Protein AF-A0A3N4N0J2-F1 (afdb_monomer)

Radius of gyration: 19.42 Å; Cα contacts (8 Å, |Δi|>4): 153; chains: 1; bounding box: 47×35×54 Å

Sequence (174 aa):
MTKKQVGTVFFYILIGFPILVFILMPTHAIDPWAVSFEHFLDKYLFGNGYFKPDRYPFAAKVTNSLTVLLAVVLGILYATVFRNEPYHIPKKDRKKVLMGLFVLFLFCLWLSIFPQEFSTTTGRGFGIKRSFHNNTVFFLFMIICIKFAIYTGVVFLGQFFFQGIRWLKLKKFK

Organism: NCBI:txid1853276

Solvent-accessible surface area (backbone atoms only — not comparable to full-atom values): 9744 Å² total; per-residue (Å²): 134,53,72,69,56,53,54,52,51,54,52,49,47,60,55,48,48,45,54,52,43,39,70,72,37,54,63,54,66,82,48,76,68,45,46,53,46,49,51,45,44,48,52,72,77,56,45,79,71,81,63,66,66,94,61,43,51,45,16,56,55,54,24,51,55,53,39,50,52,48,23,50,52,53,10,50,53,49,16,63,78,53,36,84,66,79,75,94,60,58,79,90,49,41,66,60,52,50,52,51,41,48,52,51,25,53,51,36,54,52,55,68,68,51,82,79,39,52,53,64,36,95,59,104,54,94,81,56,85,55,96,50,94,34,55,72,69,58,49,55,51,51,50,40,55,40,32,52,46,37,18,51,31,38,26,55,52,44,33,48,52,47,44,51,54,52,52,55,54,59,60,76,77,109

pLDDT: mean 73.65, std 14.22, range [38.12, 90.94]

Nearest PDB structures (foldseek):
  6dv1-assembly1_A-2  TM=3.034E-01  e=1.318E+00  Mus musculus
  6dv1-assembly1_B  TM=3.096E-01  e=1.318E+00  Mus musculus

Mean predicted aligned error: 10.04 Å

Structure (mmCIF, N/CA/C/O backbone):
data_AF-A0A3N4N0J2-F1
#
_entry.id   AF-A0A3N4N0J2-F1
#
loop_
_atom_site.group_PDB
_atom_site.id
_atom_site.type_symbol
_atom_site.label_atom_id
_atom_site.label_alt_id
_atom_site.label_comp_id
_atom_site.label_asym_id
_atom_site.label_entity_id
_atom_site.label_seq_id
_atom_site.pdbx_PDB_ins_code
_atom_site.Cartn_x
_atom_site.Cartn_y
_atom_site.Cartn_z
_atom_site.occupancy
_atom_site.B_iso_or_equiv
_atom_site.auth_seq_id
_atom_site.auth_comp_id
_atom_site.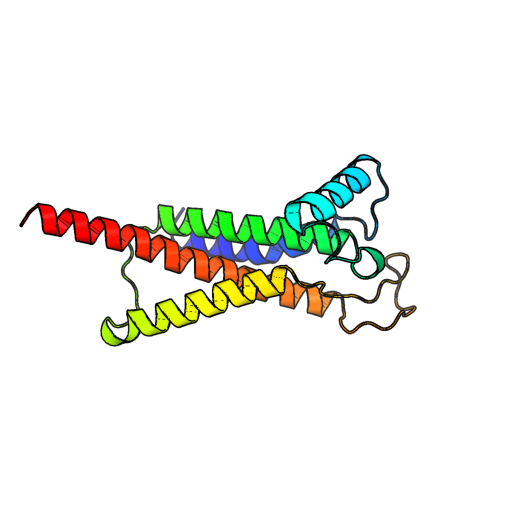auth_asym_id
_atom_site.auth_atom_id
_atom_site.pdbx_PDB_model_num
ATOM 1 N N . MET A 1 1 ? -24.807 -3.636 -2.460 1.00 64.31 1 MET A N 1
ATOM 2 C CA . MET A 1 1 ? -23.568 -4.393 -2.181 1.00 64.31 1 MET A CA 1
ATOM 3 C C . MET A 1 1 ? -23.424 -4.544 -0.674 1.00 64.31 1 MET A C 1
ATOM 5 O O . MET A 1 1 ? -23.535 -3.553 0.037 1.00 64.31 1 MET A O 1
ATOM 9 N N . THR A 1 2 ? -23.276 -5.765 -0.167 1.00 79.56 2 THR A N 1
ATOM 10 C CA . THR A 1 2 ? -23.131 -6.023 1.272 1.00 79.56 2 THR A CA 1
ATOM 11 C C . THR A 1 2 ? -21.715 -5.690 1.742 1.00 79.56 2 THR A C 1
ATOM 13 O O . THR A 1 2 ? -20.760 -5.709 0.969 1.00 79.56 2 THR A O 1
ATOM 16 N N . LYS A 1 3 ? -21.548 -5.411 3.036 1.00 74.88 3 LYS A N 1
ATOM 17 C CA . LYS A 1 3 ? -20.243 -5.112 3.652 1.00 74.88 3 LYS A CA 1
ATOM 18 C C . LYS A 1 3 ? -19.182 -6.181 3.373 1.00 74.88 3 LYS A C 1
ATOM 20 O O . LYS A 1 3 ? -18.048 -5.859 3.034 1.00 74.88 3 LYS A O 1
ATOM 25 N N . LYS A 1 4 ? -19.591 -7.451 3.448 1.00 77.81 4 LYS A N 1
ATOM 26 C CA . LYS A 1 4 ? -18.753 -8.605 3.109 1.00 77.81 4 LYS A CA 1
ATOM 27 C C . LYS A 1 4 ? -18.296 -8.546 1.649 1.00 77.81 4 LYS A C 1
ATOM 29 O O . LYS A 1 4 ? -17.116 -8.727 1.389 1.00 77.81 4 LYS A O 1
ATOM 34 N N . GLN A 1 5 ? -19.194 -8.201 0.722 1.00 83.00 5 GLN A N 1
ATOM 35 C CA . GLN A 1 5 ? -18.849 -8.022 -0.693 1.00 83.00 5 GLN A CA 1
ATOM 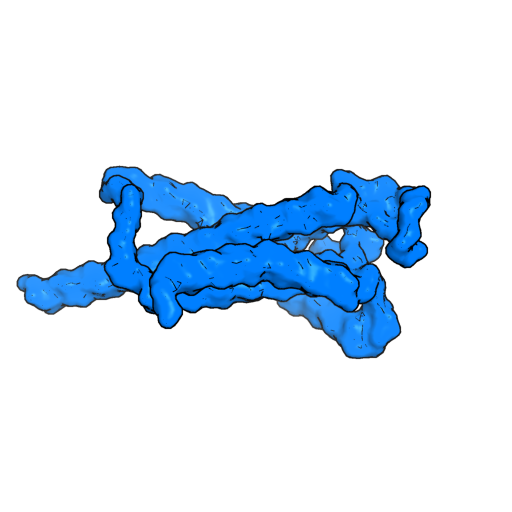36 C C . GLN A 1 5 ? -17.841 -6.880 -0.902 1.00 83.00 5 GLN A C 1
ATOM 38 O O . GLN A 1 5 ? -16.912 -7.047 -1.683 1.00 83.00 5 GLN A O 1
ATOM 43 N N . VAL A 1 6 ? -17.974 -5.750 -0.194 1.00 82.00 6 VAL A N 1
ATOM 44 C CA . VAL A 1 6 ? -17.018 -4.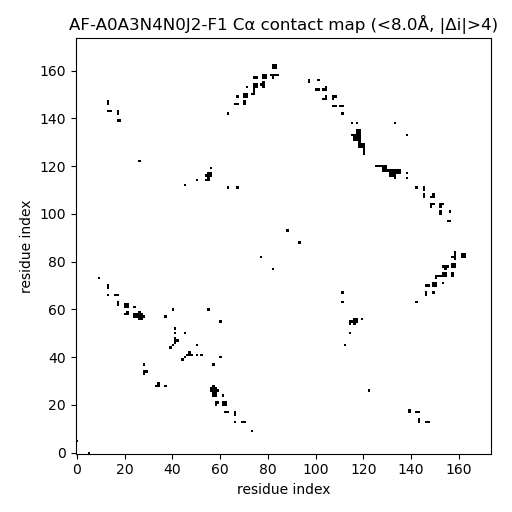624 -0.294 1.00 82.00 6 VAL A CA 1
ATOM 45 C C . VAL A 1 6 ? -15.625 -5.037 0.185 1.00 82.00 6 VAL A C 1
ATOM 47 O O . VAL A 1 6 ? -14.645 -4.797 -0.516 1.00 82.00 6 VAL A O 1
ATOM 50 N N . GLY A 1 7 ? -15.536 -5.719 1.332 1.00 80.25 7 GLY A N 1
ATOM 51 C CA . GLY A 1 7 ? -14.264 -6.236 1.847 1.00 80.25 7 GLY A CA 1
ATOM 52 C C . GLY A 1 7 ? -13.607 -7.241 0.897 1.00 80.25 7 GLY A C 1
ATOM 53 O O . GLY A 1 7 ? -12.410 -7.154 0.638 1.00 80.25 7 GLY A O 1
ATOM 54 N N . THR A 1 8 ? -14.396 -8.147 0.313 1.00 85.56 8 THR A N 1
ATOM 55 C CA . THR A 1 8 ? -13.917 -9.108 -0.690 1.00 85.56 8 THR A CA 1
ATOM 56 C C . THR A 1 8 ? -13.399 -8.414 -1.952 1.00 85.56 8 THR A C 1
ATOM 58 O O . THR A 1 8 ? -12.340 -8.777 -2.455 1.00 85.56 8 THR A O 1
ATOM 61 N N . VAL A 1 9 ? -14.089 -7.383 -2.447 1.00 88.31 9 VAL A N 1
ATOM 62 C CA . VAL A 1 9 ? -13.625 -6.620 -3.615 1.00 88.31 9 VAL A CA 1
ATOM 63 C C . VAL A 1 9 ? -12.324 -5.879 -3.316 1.00 88.31 9 VAL A C 1
ATOM 65 O O . VAL A 1 9 ? -11.396 -5.950 -4.115 1.00 88.31 9 VAL A O 1
ATOM 68 N N . PHE A 1 10 ? -12.203 -5.230 -2.155 1.00 87.31 10 PHE A N 1
ATOM 69 C CA . PHE A 1 10 ? -10.963 -4.541 -1.777 1.00 87.31 10 PHE A CA 1
ATOM 70 C C . PHE A 1 10 ? -9.793 -5.518 -1.644 1.00 87.31 10 PHE A C 1
ATOM 72 O O . PHE A 1 10 ? -8.694 -5.217 -2.103 1.00 87.31 10 PHE A O 1
ATOM 79 N N . PHE A 1 11 ? -10.039 -6.712 -1.100 1.00 86.50 11 PHE A N 1
ATOM 80 C CA . PHE A 1 11 ? -9.047 -7.782 -1.032 1.00 86.50 11 PHE A CA 1
ATOM 81 C C . PHE A 1 11 ? -8.543 -8.191 -2.423 1.00 86.50 11 PHE A C 1
ATOM 83 O O . PHE A 1 11 ? -7.335 -8.216 -2.656 1.00 86.50 11 PHE A O 1
ATOM 90 N N . TYR A 1 12 ? -9.449 -8.451 -3.372 1.00 89.81 12 TYR A N 1
ATOM 91 C CA . TYR A 1 12 ? -9.055 -8.808 -4.736 1.00 89.81 12 TYR A CA 1
ATOM 92 C C . TYR A 1 12 ? -8.335 -7.672 -5.461 1.00 89.81 12 TYR A C 1
ATOM 94 O O . TYR A 1 12 ? -7.375 -7.934 -6.180 1.00 89.81 12 TYR A O 1
ATOM 102 N N . ILE A 1 13 ? -8.741 -6.418 -5.244 1.00 89.94 13 ILE A N 1
ATOM 103 C CA . ILE A 1 13 ? -8.056 -5.252 -5.814 1.00 89.94 13 ILE A CA 1
ATOM 104 C C . ILE A 1 13 ? -6.622 -5.149 -5.274 1.00 89.94 13 ILE A C 1
ATOM 106 O O . ILE A 1 13 ? -5.695 -4.958 -6.058 1.00 89.94 13 ILE A O 1
ATOM 110 N N . LEU A 1 14 ? -6.416 -5.329 -3.964 1.00 89.31 14 LEU A N 1
ATOM 111 C CA . LEU A 1 14 ? -5.088 -5.259 -3.337 1.00 89.31 14 LEU A CA 1
ATOM 112 C C . LEU A 1 14 ? -4.118 -6.338 -3.843 1.00 89.31 14 LEU A C 1
ATOM 114 O O . LEU A 1 14 ? -2.910 -6.116 -3.816 1.00 89.31 14 LEU A O 1
ATOM 118 N N . ILE A 1 15 ? -4.628 -7.478 -4.317 1.00 89.81 15 ILE A N 1
ATOM 119 C CA . ILE A 1 15 ? -3.820 -8.562 -4.899 1.00 89.81 15 ILE A CA 1
ATOM 120 C C . ILE A 1 15 ? -3.647 -8.381 -6.408 1.00 89.81 15 ILE A C 1
ATOM 122 O O . ILE A 1 15 ? -2.533 -8.448 -6.923 1.00 89.81 15 ILE A O 1
ATOM 126 N N . GLY A 1 16 ? -4.747 -8.162 -7.127 1.00 87.69 16 GLY A N 1
ATOM 127 C CA . GLY A 1 16 ? -4.766 -8.143 -8.587 1.00 87.69 16 GLY A CA 1
ATOM 128 C C . GLY A 1 16 ? -4.119 -6.897 -9.179 1.00 87.69 16 GLY A C 1
ATOM 129 O O . GLY A 1 16 ? -3.428 -6.993 -10.190 1.00 87.69 16 GLY A O 1
ATOM 130 N N . PHE A 1 17 ? -4.283 -5.732 -8.547 1.00 89.81 17 PHE A N 1
ATOM 131 C CA . PHE A 1 17 ? -3.752 -4.478 -9.080 1.00 89.81 17 PHE A CA 1
ATOM 132 C C . PHE A 1 17 ? -2.213 -4.453 -9.174 1.00 89.81 17 PHE A C 1
ATOM 134 O O . PHE A 1 17 ? -1.716 -4.127 -10.252 1.00 89.81 17 PHE A O 1
ATOM 141 N N . PRO A 1 18 ? -1.435 -4.851 -8.141 1.00 86.38 18 PRO A N 1
ATOM 142 C CA . PRO A 1 18 ? 0.018 -4.978 -8.272 1.00 86.38 18 PRO A CA 1
ATOM 143 C C . PRO A 1 18 ? 0.449 -5.884 -9.428 1.00 86.38 18 PRO A C 1
ATOM 145 O O . PRO A 1 18 ? 1.366 -5.540 -10.169 1.00 86.38 18 PRO A O 1
ATOM 148 N N . ILE A 1 19 ? -0.230 -7.021 -9.601 1.00 85.06 19 ILE A N 1
ATOM 149 C CA . ILE A 1 19 ? 0.078 -7.996 -10.653 1.00 85.06 19 ILE A CA 1
ATOM 150 C C . ILE A 1 19 ? -0.180 -7.383 -12.033 1.00 85.06 19 ILE A C 1
ATOM 152 O O . ILE A 1 19 ? 0.678 -7.458 -12.911 1.00 85.06 19 ILE A O 1
ATOM 156 N N . LEU A 1 20 ? -1.334 -6.735 -12.216 1.00 87.56 20 LEU A N 1
ATOM 157 C CA . LEU A 1 20 ? -1.704 -6.094 -13.478 1.00 87.56 20 LEU A CA 1
ATOM 158 C C . LEU A 1 20 ? -0.730 -4.977 -13.855 1.00 87.56 20 LEU A C 1
ATOM 160 O O . LEU A 1 20 ? -0.227 -4.969 -14.976 1.00 87.56 20 LEU A O 1
ATOM 164 N N . VAL A 1 21 ? -0.418 -4.067 -12.926 1.00 85.25 21 VAL A N 1
ATOM 165 C CA . VAL A 1 21 ? 0.532 -2.973 -13.188 1.00 85.25 21 VAL A CA 1
ATOM 166 C C . VAL A 1 21 ? 1.905 -3.533 -13.555 1.00 85.25 21 VAL A C 1
ATOM 168 O O . VAL A 1 21 ? 2.504 -3.086 -14.530 1.00 85.25 21 VAL A O 1
ATOM 171 N N . PHE A 1 22 ? 2.379 -4.553 -12.838 1.00 82.75 22 PHE A N 1
ATOM 172 C CA . PHE A 1 22 ? 3.689 -5.142 -13.096 1.00 82.75 22 PHE A CA 1
ATOM 173 C C . PHE A 1 22 ? 3.780 -5.839 -14.459 1.00 82.75 22 PHE A C 1
ATOM 175 O O . PHE A 1 22 ? 4.807 -5.752 -15.126 1.00 82.75 22 PHE A O 1
ATOM 182 N N . ILE A 1 23 ? 2.715 -6.523 -14.892 1.00 81.62 23 ILE A N 1
ATOM 183 C CA . ILE A 1 23 ? 2.676 -7.193 -16.200 1.00 81.62 23 ILE A CA 1
ATOM 184 C C . ILE A 1 23 ? 2.591 -6.173 -17.339 1.00 81.62 23 ILE A C 1
ATOM 186 O O . ILE A 1 23 ? 3.215 -6.378 -18.379 1.00 81.62 23 ILE A O 1
ATOM 190 N N . LEU A 1 24 ? 1.815 -5.102 -17.172 1.00 83.31 24 LEU A N 1
ATOM 191 C CA . LEU A 1 24 ? 1.574 -4.124 -18.234 1.00 83.31 24 LEU A CA 1
ATOM 192 C C . LEU A 1 24 ? 2.733 -3.140 -18.419 1.00 83.31 24 LEU A C 1
ATOM 194 O O . LEU A 1 24 ? 2.928 -2.642 -19.525 1.00 83.31 24 LEU A O 1
ATOM 198 N N . MET A 1 25 ? 3.504 -2.860 -17.366 1.00 79.69 25 MET A N 1
ATOM 199 C CA . MET A 1 25 ? 4.603 -1.900 -17.441 1.00 79.69 25 MET A CA 1
ATOM 200 C C . MET A 1 25 ? 5.866 -2.523 -18.052 1.00 79.69 25 MET A C 1
ATOM 202 O O . MET A 1 25 ? 6.267 -3.625 -17.664 1.00 79.69 25 MET A O 1
ATOM 206 N N . PRO A 1 26 ? 6.539 -1.824 -18.985 1.00 71.38 26 PRO A N 1
ATOM 207 C CA . PRO A 1 26 ? 7.806 -2.291 -19.525 1.00 71.38 26 PRO A CA 1
ATOM 208 C C . PRO A 1 26 ? 8.889 -2.281 -18.441 1.00 71.38 26 PRO A C 1
ATOM 210 O O . PRO A 1 26 ? 8.867 -1.489 -17.502 1.00 71.38 26 PRO A O 1
ATOM 213 N N . THR A 1 27 ? 9.881 -3.162 -18.566 1.00 72.31 27 THR A N 1
ATOM 214 C CA . THR A 1 27 ? 10.982 -3.252 -17.589 1.00 72.31 27 THR A CA 1
ATOM 215 C C . THR A 1 27 ? 11.831 -1.976 -17.537 1.00 72.31 27 THR A C 1
ATOM 217 O O . THR A 1 27 ? 12.402 -1.671 -16.493 1.00 72.31 27 THR A O 1
ATOM 220 N N . HIS A 1 28 ? 11.875 -1.225 -18.638 1.00 71.56 28 HIS A N 1
ATOM 221 C CA . HIS A 1 28 ? 12.610 0.029 -18.800 1.00 71.56 28 HIS A CA 1
ATOM 222 C C . HIS A 1 28 ? 11.671 1.075 -19.413 1.00 71.56 28 HIS A C 1
ATOM 224 O O . HIS A 1 28 ? 10.722 0.703 -20.106 1.00 71.56 28 HIS A O 1
ATOM 230 N N . ALA A 1 29 ? 11.927 2.361 -19.184 1.00 73.38 29 ALA A N 1
ATOM 231 C CA . ALA A 1 29 ? 11.210 3.422 -19.877 1.00 73.38 29 ALA A CA 1
ATOM 232 C C . ALA A 1 29 ? 11.609 3.432 -21.365 1.00 73.38 29 ALA A C 1
ATOM 234 O O . ALA A 1 29 ? 12.783 3.584 -21.693 1.00 73.38 29 ALA A O 1
ATOM 235 N N . ILE A 1 30 ? 10.638 3.215 -22.256 1.00 75.19 30 ILE A N 1
ATOM 236 C CA . ILE A 1 30 ? 10.857 3.159 -23.716 1.00 75.19 30 ILE A CA 1
ATOM 237 C C . ILE A 1 30 ? 10.314 4.430 -24.380 1.00 75.19 30 ILE A C 1
ATOM 239 O O . ILE A 1 30 ? 10.953 4.994 -25.263 1.00 75.19 30 ILE A O 1
ATOM 243 N N . ASP A 1 31 ? 9.157 4.908 -23.919 1.00 79.81 31 ASP A N 1
ATOM 244 C CA . ASP A 1 31 ? 8.487 6.074 -24.487 1.00 79.81 31 ASP A CA 1
ATOM 245 C C . ASP A 1 31 ? 8.862 7.387 -23.770 1.00 79.81 31 ASP A C 1
ATOM 247 O O . ASP A 1 31 ? 9.106 7.379 -22.558 1.00 79.81 31 ASP A O 1
ATOM 251 N N . PRO A 1 32 ? 8.783 8.551 -24.447 1.00 79.62 32 PRO A N 1
ATOM 252 C CA . PRO A 1 32 ? 9.071 9.860 -23.844 1.00 79.62 32 PRO A CA 1
ATOM 253 C C . PRO A 1 32 ? 8.231 10.186 -22.598 1.00 79.62 32 PRO A C 1
ATOM 255 O O . PRO A 1 32 ? 8.712 10.825 -21.656 1.00 79.62 32 PRO A O 1
ATOM 258 N N . TRP A 1 33 ? 6.974 9.729 -22.568 1.00 79.94 33 TRP A N 1
ATOM 259 C CA . TRP A 1 33 ? 6.098 9.896 -21.407 1.00 79.94 33 TRP A CA 1
ATOM 260 C C . TRP A 1 33 ? 6.569 9.040 -20.222 1.00 79.94 33 TRP A C 1
ATOM 262 O O . TRP A 1 33 ? 6.539 9.506 -19.086 1.00 79.94 33 TRP A O 1
ATOM 272 N N . ALA A 1 34 ? 7.052 7.819 -20.479 1.00 75.31 34 ALA A N 1
ATOM 273 C CA . ALA A 1 34 ? 7.536 6.897 -19.457 1.00 75.31 34 ALA A CA 1
ATOM 274 C C . ALA A 1 34 ? 8.849 7.396 -18.844 1.00 75.31 34 ALA A C 1
ATOM 276 O O . ALA A 1 34 ? 9.012 7.337 -17.630 1.00 75.31 34 ALA A O 1
ATOM 277 N N . VAL A 1 35 ? 9.735 7.969 -19.666 1.00 76.88 35 VAL A N 1
ATOM 278 C CA . VAL A 1 35 ? 10.974 8.625 -19.215 1.00 76.88 35 VAL A CA 1
ATOM 279 C C . VAL A 1 35 ? 10.657 9.847 -18.349 1.00 76.88 35 VAL A C 1
ATOM 281 O O . VAL A 1 35 ? 11.216 10.019 -17.267 1.00 76.88 35 VAL A O 1
ATOM 284 N N . SER A 1 36 ? 9.706 10.680 -18.779 1.00 79.44 36 SER A N 1
ATOM 285 C CA . SER A 1 36 ? 9.263 11.840 -17.991 1.00 79.44 36 SER A CA 1
ATOM 286 C C . SER A 1 36 ? 8.632 11.418 -16.661 1.00 79.44 36 SER A C 1
ATOM 288 O O . SER A 1 36 ? 8.869 12.042 -15.626 1.00 79.44 36 SER A O 1
ATOM 290 N N . PHE A 1 37 ? 7.850 10.336 -16.674 1.00 77.62 37 PHE A N 1
ATOM 291 C CA . PHE A 1 37 ? 7.250 9.770 -15.471 1.00 77.62 37 PHE A CA 1
ATOM 292 C C . PHE A 1 37 ? 8.303 9.167 -14.537 1.00 77.62 37 PHE A C 1
ATOM 294 O O . PHE A 1 37 ? 8.237 9.392 -13.332 1.00 77.62 37 PHE A O 1
ATOM 301 N N . GLU A 1 38 ? 9.305 8.466 -15.069 1.00 73.94 38 GLU A N 1
ATOM 302 C CA . GLU A 1 38 ? 10.444 7.974 -14.293 1.00 73.94 38 GLU A CA 1
ATOM 303 C C . GLU A 1 38 ? 11.175 9.121 -13.589 1.00 73.94 38 GLU A C 1
ATOM 305 O O . GLU A 1 38 ? 11.355 9.080 -12.372 1.00 73.94 38 GLU A O 1
ATOM 310 N N . HIS A 1 39 ? 11.504 10.188 -14.321 1.00 73.62 39 HIS A N 1
ATOM 311 C CA . HIS A 1 39 ? 12.111 11.379 -13.733 1.00 73.62 39 HIS A CA 1
ATOM 312 C C . HIS A 1 39 ? 11.226 12.027 -12.666 1.00 73.62 39 HIS A C 1
ATOM 314 O O . HIS A 1 39 ? 11.739 12.501 -11.653 1.00 73.62 39 HIS A O 1
ATOM 320 N N . PHE A 1 40 ? 9.905 12.047 -12.859 1.00 76.69 40 PHE A N 1
ATOM 321 C CA . PHE A 1 40 ? 8.976 12.535 -11.844 1.00 76.69 40 PHE A CA 1
ATOM 322 C C . PHE A 1 40 ? 9.020 11.678 -10.571 1.00 76.69 40 PHE A C 1
ATOM 324 O O . PHE A 1 40 ? 9.131 12.229 -9.473 1.00 76.69 40 PHE A O 1
ATOM 331 N N . LEU A 1 41 ? 8.968 10.349 -10.709 1.00 69.56 41 LEU A N 1
ATOM 332 C CA . LEU A 1 41 ? 9.064 9.421 -9.580 1.00 69.56 41 LEU A CA 1
ATOM 333 C C . LEU A 1 41 ? 10.374 9.636 -8.812 1.00 69.56 41 LEU A C 1
ATOM 335 O O . LEU A 1 41 ? 10.348 9.822 -7.594 1.00 69.56 41 LEU A O 1
ATOM 339 N N . ASP A 1 42 ? 11.499 9.682 -9.525 1.00 66.81 42 ASP A N 1
ATOM 340 C CA . ASP A 1 42 ? 12.826 9.849 -8.930 1.00 66.81 42 ASP A CA 1
ATOM 341 C C . ASP A 1 42 ? 12.974 11.214 -8.229 1.00 66.81 42 ASP A C 1
ATOM 343 O O . ASP A 1 42 ? 13.508 11.299 -7.121 1.00 66.81 42 ASP A O 1
ATOM 347 N N . LYS A 1 43 ? 12.465 12.293 -8.837 1.00 67.19 43 LYS A N 1
ATOM 348 C CA . LYS A 1 43 ? 12.634 13.661 -8.328 1.00 67.19 43 LYS A CA 1
ATOM 349 C C . LYS A 1 43 ? 11.693 13.999 -7.173 1.00 67.19 43 LYS A C 1
ATOM 351 O O . LYS A 1 43 ? 12.118 14.654 -6.223 1.00 67.19 43 LYS A O 1
ATOM 356 N N . TYR A 1 44 ? 10.430 13.578 -7.251 1.00 61.16 44 TYR A N 1
ATOM 357 C CA . TYR A 1 44 ? 9.372 14.071 -6.360 1.00 61.16 44 TYR A CA 1
ATOM 358 C C . TYR A 1 44 ? 8.863 13.042 -5.357 1.00 61.16 44 TYR A C 1
ATOM 360 O O . TYR A 1 44 ? 8.510 13.422 -4.244 1.00 61.16 44 TYR A O 1
ATOM 368 N N . LEU A 1 45 ? 8.825 11.758 -5.715 1.00 57.47 45 LEU A N 1
ATOM 369 C CA . LEU A 1 45 ? 8.361 10.712 -4.798 1.00 57.47 45 LEU A CA 1
ATOM 370 C C . LEU A 1 45 ? 9.488 10.156 -3.924 1.00 57.47 45 LEU A C 1
ATOM 372 O O . LEU A 1 45 ? 9.213 9.731 -2.804 1.00 57.47 45 LEU A O 1
ATOM 376 N N . PHE A 1 46 ? 10.738 10.199 -4.398 1.00 57.28 46 PHE A N 1
ATOM 377 C CA . PHE A 1 46 ? 11.865 9.544 -3.719 1.00 57.28 46 PHE A CA 1
ATOM 378 C C . PHE A 1 46 ? 13.061 10.448 -3.381 1.00 57.28 46 PHE A C 1
ATOM 380 O O . PHE A 1 46 ? 13.982 9.983 -2.717 1.00 57.28 46 PHE A O 1
ATOM 387 N N . GLY A 1 47 ? 13.022 11.735 -3.747 1.00 47.38 47 GLY A N 1
ATOM 388 C CA . GLY A 1 47 ? 13.979 12.756 -3.307 1.00 47.38 47 GLY A CA 1
ATOM 389 C C . GLY A 1 47 ? 15.396 12.586 -3.872 1.00 47.38 47 GLY A C 1
ATOM 390 O O . GLY A 1 47 ? 16.179 11.785 -3.368 1.00 47.38 47 GLY A O 1
ATOM 391 N N . ASN A 1 48 ? 15.722 13.391 -4.893 1.00 43.84 48 ASN A N 1
ATOM 392 C CA . ASN A 1 48 ? 17.062 13.685 -5.441 1.00 43.84 48 ASN A CA 1
ATOM 393 C C . ASN A 1 48 ? 18.246 12.894 -4.819 1.00 43.84 48 ASN A C 1
ATOM 395 O O . ASN A 1 48 ? 19.009 13.428 -4.015 1.00 43.84 48 ASN A O 1
ATOM 399 N N . GLY A 1 49 ? 18.449 11.641 -5.245 1.00 43.03 49 GLY A N 1
ATOM 400 C CA . GLY A 1 49 ? 19.745 10.957 -5.124 1.00 43.03 49 GLY A CA 1
ATOM 401 C C . GLY A 1 49 ? 19.916 9.873 -4.051 1.00 43.03 49 GLY A C 1
ATOM 402 O O . GLY A 1 49 ? 20.965 9.232 -4.052 1.00 43.03 49 GLY A O 1
ATOM 403 N N . TYR A 1 50 ? 18.931 9.581 -3.189 1.00 42.81 50 TYR A N 1
ATOM 404 C CA . TYR A 1 50 ? 18.991 8.353 -2.359 1.00 42.81 50 TYR A CA 1
ATOM 405 C C . TYR A 1 50 ? 18.673 7.084 -3.164 1.00 42.81 50 TYR A C 1
ATOM 407 O O . TYR A 1 50 ? 19.119 5.986 -2.829 1.00 42.81 50 TYR A O 1
ATOM 415 N N . PHE A 1 51 ? 17.926 7.246 -4.254 1.00 47.16 51 PHE A N 1
ATOM 416 C CA . PHE A 1 51 ? 17.600 6.205 -5.217 1.00 47.16 51 PHE A CA 1
ATOM 417 C C . PHE A 1 51 ? 18.579 6.277 -6.387 1.00 47.16 51 PHE A C 1
ATOM 419 O O . PHE A 1 51 ? 18.565 7.253 -7.129 1.00 47.16 51 PHE A O 1
ATOM 426 N N . LYS A 1 52 ? 19.431 5.259 -6.562 1.00 47.38 52 LYS A N 1
ATOM 427 C CA . LYS A 1 52 ? 20.156 5.042 -7.824 1.00 47.38 52 LYS A CA 1
ATOM 428 C C . LYS A 1 52 ? 19.258 4.212 -8.757 1.00 47.38 52 LYS A C 1
ATOM 430 O O . LYS A 1 52 ? 19.084 3.022 -8.484 1.00 47.38 52 LYS A O 1
ATOM 435 N N . PRO A 1 53 ? 18.698 4.798 -9.834 1.00 50.16 53 PRO A N 1
ATOM 436 C CA . PRO A 1 53 ? 17.797 4.128 -10.782 1.00 50.16 53 PRO A CA 1
ATOM 437 C C . PRO A 1 53 ? 18.389 2.869 -11.414 1.00 50.16 53 PRO A C 1
ATOM 439 O O . PRO A 1 53 ? 17.660 1.926 -11.700 1.00 50.16 53 PRO A O 1
ATOM 442 N N . ASP A 1 54 ? 19.714 2.818 -11.548 1.00 51.66 54 ASP A N 1
ATOM 443 C CA . ASP A 1 54 ? 20.426 1.751 -12.258 1.00 51.66 54 ASP A CA 1
ATOM 444 C C . ASP A 1 54 ? 20.287 0.352 -11.623 1.00 51.66 54 ASP A C 1
ATOM 446 O O . ASP A 1 54 ? 20.724 -0.635 -12.214 1.00 51.66 54 ASP A O 1
ATOM 450 N N . ARG A 1 55 ? 19.704 0.239 -10.417 1.00 52.41 55 ARG A N 1
ATOM 451 C CA . ARG A 1 55 ? 19.548 -1.033 -9.681 1.00 52.41 55 ARG A CA 1
ATOM 452 C C . ARG A 1 55 ? 18.109 -1.550 -9.583 1.00 52.41 55 ARG A C 1
ATOM 454 O O . ARG A 1 55 ? 17.907 -2.684 -9.153 1.00 52.41 55 ARG A O 1
ATOM 461 N N . TYR A 1 56 ? 17.105 -0.760 -9.969 1.00 64.25 56 TYR A N 1
ATOM 462 C CA . TYR A 1 56 ? 15.695 -1.083 -9.732 1.00 64.25 56 TYR A CA 1
ATOM 463 C C . TYR A 1 56 ? 14.841 -0.809 -10.984 1.00 64.25 56 TYR A C 1
ATOM 465 O O . TYR A 1 56 ? 14.746 0.344 -11.406 1.00 64.25 56 TYR A O 1
ATOM 473 N N . PRO A 1 57 ? 14.227 -1.841 -11.602 1.00 71.12 57 PRO A N 1
ATOM 474 C CA . PRO A 1 57 ? 13.589 -1.705 -12.911 1.00 71.12 57 PRO A CA 1
ATOM 475 C C . PRO A 1 57 ? 12.368 -0.777 -12.878 1.00 71.12 57 PRO A C 1
ATOM 477 O O . PRO A 1 57 ? 11.635 -0.722 -11.887 1.00 71.12 57 PRO A O 1
ATOM 480 N N . PHE A 1 58 ? 12.101 -0.104 -14.001 1.00 73.88 58 PHE A N 1
ATOM 481 C CA . PHE A 1 58 ? 11.005 0.860 -14.154 1.00 73.88 58 PHE A CA 1
ATOM 482 C C . PHE A 1 58 ? 9.645 0.262 -13.759 1.00 73.88 58 PHE A C 1
ATOM 484 O O . PHE A 1 58 ? 8.940 0.827 -12.923 1.00 73.88 58 PHE A O 1
ATOM 491 N N . ALA A 1 59 ? 9.312 -0.936 -14.258 1.00 75.06 59 ALA A N 1
ATOM 492 C CA . ALA A 1 59 ? 8.069 -1.633 -13.907 1.00 75.06 59 ALA A CA 1
ATOM 493 C C . ALA A 1 59 ? 7.873 -1.799 -12.392 1.00 75.06 59 ALA A C 1
ATOM 495 O O . ALA A 1 59 ? 6.757 -1.662 -11.886 1.00 75.06 59 ALA A O 1
ATOM 496 N N . ALA A 1 60 ? 8.949 -2.065 -11.650 1.00 76.12 60 ALA A N 1
ATOM 497 C CA . ALA A 1 60 ? 8.875 -2.231 -10.208 1.00 76.12 60 ALA A CA 1
ATOM 498 C C . ALA A 1 60 ? 8.609 -0.902 -9.496 1.00 76.12 60 ALA A C 1
ATOM 500 O O . ALA A 1 60 ? 7.731 -0.866 -8.633 1.00 76.12 60 ALA A O 1
ATOM 501 N N . LYS A 1 61 ? 9.277 0.187 -9.912 1.00 76.88 61 LYS A N 1
ATOM 502 C CA . LYS A 1 61 ? 9.013 1.556 -9.425 1.00 76.88 61 LYS A CA 1
ATOM 503 C C . LYS A 1 61 ? 7.547 1.914 -9.566 1.00 76.88 61 LYS A C 1
ATOM 505 O O . LYS A 1 61 ? 6.888 2.240 -8.580 1.00 76.88 61 LYS A O 1
ATOM 510 N N . VAL A 1 62 ? 7.028 1.791 -10.783 1.00 78.00 62 VAL A N 1
ATOM 511 C CA . VAL A 1 62 ? 5.642 2.143 -11.094 1.00 78.00 62 VAL A CA 1
ATOM 512 C C . VAL A 1 62 ? 4.673 1.284 -10.283 1.00 78.00 62 VAL A C 1
ATOM 514 O O . VAL A 1 62 ? 3.767 1.815 -9.639 1.00 78.00 62 VAL A O 1
ATOM 517 N N . THR A 1 63 ? 4.901 -0.033 -10.245 1.00 82.56 63 THR A N 1
ATOM 518 C CA . THR A 1 63 ? 4.072 -0.966 -9.469 1.00 82.56 63 THR A CA 1
ATOM 519 C C . THR A 1 63 ? 4.062 -0.590 -7.998 1.00 82.56 63 THR A C 1
ATOM 521 O O . THR A 1 63 ? 2.998 -0.470 -7.396 1.00 82.56 63 THR A O 1
ATOM 524 N N . ASN A 1 64 ? 5.227 -0.365 -7.399 1.00 82.94 64 ASN A N 1
ATOM 525 C CA . ASN A 1 64 ? 5.339 -0.066 -5.984 1.00 82.94 64 ASN A CA 1
ATOM 526 C C . ASN A 1 64 ? 4.650 1.263 -5.628 1.00 82.94 64 ASN A C 1
ATOM 528 O O . ASN A 1 64 ? 3.817 1.281 -4.717 1.00 82.94 64 ASN A O 1
ATOM 532 N N . SER A 1 65 ? 4.906 2.335 -6.381 1.00 79.94 65 SER A N 1
ATOM 533 C CA . SER A 1 65 ? 4.316 3.657 -6.131 1.00 79.94 65 SER A CA 1
ATOM 534 C C . SER A 1 65 ? 2.796 3.660 -6.281 1.00 79.94 65 SER A C 1
ATOM 536 O O . SER A 1 65 ? 2.086 4.082 -5.364 1.00 79.94 65 SER A O 1
ATOM 538 N N . LEU A 1 66 ? 2.271 3.128 -7.392 1.00 85.19 66 LEU A N 1
ATOM 539 C CA . LEU A 1 66 ? 0.823 3.096 -7.629 1.00 85.19 66 LEU A CA 1
ATOM 540 C C . LEU A 1 66 ? 0.099 2.230 -6.599 1.00 85.19 66 LEU A C 1
ATOM 542 O O . LEU A 1 66 ? -0.990 2.575 -6.144 1.00 85.19 66 LEU A O 1
ATOM 546 N N . THR A 1 67 ? 0.710 1.121 -6.189 1.00 86.06 67 THR A N 1
ATOM 547 C CA . THR A 1 67 ? 0.106 0.224 -5.201 1.00 86.06 67 THR A CA 1
ATOM 548 C C . THR A 1 67 ? 0.171 0.781 -3.777 1.00 86.06 67 THR A C 1
ATOM 550 O O . THR A 1 67 ? -0.758 0.520 -3.014 1.00 86.06 67 THR A O 1
ATOM 553 N N . VAL A 1 68 ? 1.198 1.574 -3.397 1.00 86.94 68 VAL A N 1
ATOM 554 C CA . VAL A 1 68 ? 1.172 2.331 -2.119 1.00 86.94 68 VAL A CA 1
ATOM 555 C C . VAL A 1 68 ? -0.018 3.280 -2.137 1.00 86.94 68 VAL A C 1
ATOM 557 O O . VAL A 1 68 ? -0.838 3.249 -1.219 1.00 86.94 68 VAL A O 1
ATOM 560 N N . LEU A 1 69 ? -0.115 4.105 -3.184 1.00 87.06 69 LEU A N 1
ATOM 561 C CA . LEU A 1 69 ? -1.165 5.111 -3.303 1.00 87.06 69 LEU A CA 1
ATOM 562 C C . LEU A 1 69 ? -2.551 4.464 -3.221 1.00 87.06 69 LEU A C 1
ATOM 564 O O . LEU A 1 69 ? -3.397 4.905 -2.444 1.00 87.06 69 LEU A O 1
ATOM 568 N N . LEU A 1 70 ? -2.755 3.369 -3.956 1.00 90.94 70 LEU A N 1
ATOM 569 C CA . LEU A 1 70 ? -4.002 2.615 -3.931 1.00 90.94 70 LEU A CA 1
ATOM 570 C C . LEU A 1 70 ? -4.323 2.068 -2.534 1.00 90.94 70 LEU A C 1
ATOM 572 O O . LEU A 1 70 ? -5.455 2.212 -2.078 1.00 90.94 70 LEU A O 1
ATOM 576 N N . ALA A 1 71 ? -3.351 1.467 -1.841 1.00 88.88 71 ALA A N 1
ATOM 577 C CA . ALA A 1 71 ? -3.556 0.921 -0.498 1.00 88.88 71 ALA A CA 1
ATOM 578 C C . ALA A 1 71 ? -3.972 2.008 0.506 1.00 88.88 71 ALA A C 1
ATOM 580 O O . ALA A 1 71 ? -4.867 1.783 1.324 1.00 88.88 71 ALA A O 1
ATOM 581 N N . VAL A 1 72 ? -3.373 3.200 0.408 1.00 87.94 72 VAL A N 1
ATOM 582 C CA . VAL A 1 72 ? -3.742 4.358 1.232 1.00 87.94 72 VAL A CA 1
ATOM 583 C C . VAL A 1 72 ? -5.160 4.832 0.907 1.00 87.94 72 VAL A C 1
ATOM 585 O O . VAL A 1 72 ? -5.978 4.964 1.817 1.00 87.94 72 VAL A O 1
ATOM 588 N N . VAL A 1 73 ? -5.489 5.031 -0.373 1.00 89.25 73 VAL A N 1
ATOM 589 C CA . VAL A 1 73 ? -6.821 5.493 -0.803 1.00 89.25 73 VAL A CA 1
ATOM 590 C C . VAL A 1 73 ? -7.911 4.499 -0.396 1.00 89.25 73 VAL A C 1
ATOM 592 O O . VAL A 1 73 ? -8.903 4.895 0.215 1.00 89.25 73 VAL A O 1
ATOM 595 N N . LEU A 1 74 ? -7.718 3.203 -0.659 1.00 90.00 74 LEU A N 1
ATOM 596 C CA . LEU A 1 74 ? -8.664 2.160 -0.255 1.00 90.00 74 LEU A CA 1
ATOM 597 C C . LEU A 1 74 ? -8.811 2.081 1.264 1.00 90.00 74 LEU A C 1
ATOM 599 O O . LEU A 1 74 ? -9.925 1.905 1.756 1.00 90.00 74 LEU A O 1
ATOM 603 N N . GLY A 1 75 ? -7.719 2.244 2.015 1.00 87.00 75 GLY A N 1
ATOM 604 C CA . GLY A 1 75 ? -7.760 2.264 3.474 1.00 87.00 75 GLY A CA 1
ATOM 605 C C . GLY A 1 75 ? -8.596 3.428 4.012 1.00 87.00 75 GLY A C 1
ATOM 606 O O . GLY A 1 75 ? -9.423 3.234 4.905 1.00 87.00 75 GLY A O 1
ATOM 607 N N . ILE A 1 76 ? -8.449 4.622 3.427 1.00 88.00 76 ILE A N 1
ATOM 608 C CA . ILE A 1 76 ? -9.248 5.809 3.775 1.00 88.00 76 ILE A CA 1
ATOM 609 C C . ILE A 1 76 ? -10.726 5.597 3.420 1.00 88.00 76 ILE A C 1
ATOM 611 O O . ILE A 1 76 ? -11.607 5.883 4.238 1.00 88.00 76 ILE A O 1
ATOM 615 N N . LEU A 1 77 ? -11.018 5.069 2.226 1.00 88.31 77 LEU A N 1
ATOM 616 C CA . LEU A 1 77 ? -12.384 4.759 1.789 1.00 88.31 77 LEU A CA 1
ATOM 617 C C . LEU A 1 77 ? -13.046 3.723 2.703 1.00 88.31 77 LEU A C 1
ATOM 619 O O . LEU A 1 77 ? -14.192 3.890 3.118 1.00 88.31 77 LEU A O 1
ATOM 623 N N . TYR A 1 78 ? -12.320 2.676 3.089 1.00 87.25 78 TYR A N 1
ATOM 624 C CA . TYR A 1 78 ? -12.842 1.692 4.026 1.00 87.25 78 TYR A CA 1
ATOM 625 C C . TYR A 1 78 ? -13.095 2.327 5.400 1.00 87.25 78 TYR A C 1
ATOM 627 O O . TYR A 1 78 ? -14.185 2.202 5.956 1.00 87.25 78 TYR A O 1
ATOM 635 N N . ALA A 1 79 ? -12.132 3.072 5.947 1.00 85.81 79 ALA A N 1
ATOM 636 C CA . ALA A 1 79 ? -12.297 3.728 7.242 1.00 85.81 79 ALA A CA 1
ATOM 637 C C . ALA A 1 79 ? -13.496 4.693 7.276 1.00 85.81 79 ALA A C 1
ATOM 639 O O . ALA A 1 79 ? -14.185 4.780 8.292 1.00 85.81 79 ALA A O 1
ATOM 640 N N . THR A 1 80 ? -13.771 5.396 6.175 1.00 84.44 80 THR A N 1
ATOM 641 C CA . THR A 1 80 ? -14.907 6.324 6.060 1.00 84.44 80 THR A CA 1
ATOM 642 C C . THR A 1 80 ? -16.247 5.598 5.938 1.00 84.44 80 THR A C 1
ATOM 644 O O . THR A 1 80 ? -17.180 5.929 6.676 1.00 84.44 80 THR A O 1
ATOM 647 N N . VAL A 1 81 ? -16.348 4.576 5.081 1.00 83.75 81 VAL A N 1
ATOM 648 C CA . VAL A 1 81 ? -17.577 3.775 4.907 1.00 83.75 81 VAL A CA 1
ATOM 649 C C . VAL A 1 81 ? -17.923 2.999 6.184 1.00 83.75 81 VAL A C 1
ATOM 651 O O . VAL A 1 81 ? -19.088 2.918 6.577 1.00 83.75 81 VAL A O 1
ATOM 654 N N . PHE A 1 82 ? -16.912 2.480 6.883 1.00 79.56 82 PHE A N 1
ATOM 655 C CA . PHE A 1 82 ? -17.058 1.632 8.070 1.00 79.56 82 PHE A CA 1
ATOM 656 C C . PHE A 1 82 ? -16.768 2.366 9.391 1.00 79.56 82 PHE A C 1
ATOM 658 O O . PHE A 1 82 ? -16.514 1.737 10.418 1.00 79.56 82 PHE A O 1
ATOM 665 N N . ARG A 1 83 ? -16.861 3.703 9.400 1.00 74.94 83 ARG A N 1
ATOM 666 C CA . ARG A 1 83 ? -16.491 4.587 10.529 1.00 74.94 83 ARG A CA 1
ATOM 667 C C . ARG A 1 83 ? -17.128 4.265 11.890 1.00 74.94 83 ARG A C 1
ATOM 669 O O . ARG A 1 83 ? -16.648 4.729 12.919 1.00 74.94 83 ARG A O 1
ATOM 676 N N . ASN A 1 84 ? -18.236 3.524 11.899 1.00 67.06 84 ASN A N 1
ATOM 677 C CA . ASN A 1 84 ? -19.052 3.261 13.087 1.00 67.06 84 ASN A CA 1
ATOM 678 C C . ASN A 1 84 ? -18.848 1.867 13.696 1.00 67.06 84 ASN A C 1
ATOM 680 O O . ASN A 1 84 ? -19.516 1.552 14.682 1.00 67.06 84 ASN A O 1
ATOM 684 N N . GLU A 1 85 ? -17.973 1.029 13.138 1.00 68.00 85 GLU A N 1
ATOM 685 C CA . GLU A 1 85 ? -17.783 -0.328 13.651 1.00 68.00 85 GLU A CA 1
ATOM 686 C C . GLU A 1 85 ? -16.860 -0.354 14.877 1.00 68.00 85 GLU A C 1
ATOM 688 O O . GLU A 1 85 ? -15.797 0.275 14.866 1.00 68.00 85 GLU A O 1
ATOM 693 N N . PRO A 1 86 ? -17.260 -1.044 15.962 1.00 57.88 86 PRO A N 1
ATOM 694 C CA . PRO A 1 86 ? -16.444 -1.156 17.159 1.00 57.88 86 PRO A CA 1
ATOM 695 C C . PRO A 1 86 ? -15.228 -2.054 16.912 1.00 57.88 86 PRO A C 1
ATOM 697 O O . PRO A 1 86 ? -15.293 -3.064 16.213 1.00 57.88 86 PRO A O 1
ATOM 700 N N . TYR A 1 87 ? -14.108 -1.706 17.546 1.00 62.59 87 TYR A N 1
ATOM 701 C CA . TYR A 1 87 ? -12.932 -2.568 17.565 1.00 62.59 87 TYR A CA 1
ATOM 702 C C . TYR A 1 87 ? -13.249 -3.894 18.244 1.00 62.59 87 TYR A C 1
ATOM 704 O O . TYR A 1 87 ? -13.747 -3.901 19.368 1.00 62.59 87 TYR A O 1
ATOM 712 N N . HIS A 1 88 ? -12.822 -4.994 17.631 1.00 65.88 88 HIS A N 1
ATOM 713 C CA . HIS A 1 88 ? -12.813 -6.308 18.279 1.00 65.88 88 HIS A CA 1
ATOM 714 C C . HIS A 1 88 ? -11.664 -6.443 19.307 1.00 65.88 88 HIS A C 1
ATOM 716 O O . HIS A 1 88 ? -11.510 -7.482 19.938 1.00 65.88 88 HIS A O 1
ATOM 722 N N . ILE A 1 89 ? -10.855 -5.390 19.502 1.00 68.50 89 ILE A N 1
ATOM 723 C CA . ILE A 1 89 ? -9.714 -5.375 20.426 1.00 68.50 89 ILE A CA 1
ATOM 724 C C . ILE A 1 89 ? -10.175 -4.964 21.839 1.00 68.50 89 ILE A C 1
ATOM 726 O O . ILE A 1 89 ? -10.769 -3.882 21.995 1.00 68.50 89 ILE A O 1
ATOM 730 N N . PRO A 1 90 ? -9.843 -5.751 22.883 1.00 74.75 90 PRO A N 1
ATOM 731 C CA . PRO A 1 90 ? -10.102 -5.400 24.277 1.00 74.75 90 PRO A CA 1
ATOM 732 C C . PRO A 1 90 ? -9.570 -4.008 24.651 1.00 74.75 90 PRO A C 1
ATOM 734 O O . PRO A 1 90 ? -8.471 -3.614 24.257 1.00 74.75 90 PRO A O 1
ATOM 737 N N . LYS A 1 91 ? -10.322 -3.250 25.467 1.00 73.94 91 LYS A N 1
ATOM 738 C CA . LYS A 1 91 ? -9.947 -1.876 25.873 1.00 73.94 91 LYS A CA 1
ATOM 739 C C . LYS A 1 91 ? -8.543 -1.791 26.489 1.00 73.94 91 LYS A C 1
ATOM 741 O O . LYS A 1 91 ? -7.837 -0.825 26.216 1.00 73.94 91 LYS A O 1
ATOM 746 N N . LYS A 1 92 ? -8.151 -2.800 27.278 1.00 80.19 92 LYS A N 1
ATOM 747 C CA . LYS A 1 92 ? -6.855 -2.865 27.975 1.00 80.19 92 LYS A CA 1
ATOM 748 C C . LYS A 1 92 ? -5.654 -2.903 27.018 1.00 80.19 92 LYS A C 1
ATOM 750 O O . LYS A 1 92 ? -4.631 -2.288 27.298 1.00 80.19 92 LYS A O 1
ATOM 755 N N . ASP A 1 93 ? -5.808 -3.544 25.860 1.00 80.94 93 ASP A N 1
ATOM 756 C CA . ASP A 1 93 ? -4.713 -3.768 24.908 1.00 80.94 93 ASP A CA 1
ATOM 757 C C . ASP A 1 93 ? -4.723 -2.756 23.759 1.00 80.94 93 ASP A C 1
ATOM 759 O O . ASP A 1 93 ? -3.743 -2.624 23.029 1.00 80.94 93 ASP A O 1
ATOM 763 N N . ARG A 1 94 ? -5.802 -1.976 23.624 1.00 76.50 94 ARG A N 1
ATOM 764 C CA . ARG A 1 94 ? -6.032 -1.061 22.499 1.00 76.50 94 ARG A CA 1
ATOM 765 C C . ARG A 1 94 ? -4.863 -0.112 22.233 1.00 76.50 94 ARG A C 1
ATOM 767 O O . ARG A 1 94 ? -4.475 0.041 21.083 1.00 76.50 94 ARG A O 1
ATOM 774 N N . LYS A 1 95 ? -4.287 0.507 23.271 1.00 78.88 95 LYS A N 1
ATOM 775 C CA . LYS A 1 95 ? -3.155 1.441 23.112 1.00 78.88 95 LYS A CA 1
ATOM 776 C C . LYS A 1 95 ? -1.894 0.724 22.616 1.00 78.88 95 LYS A C 1
ATOM 778 O O . LYS A 1 95 ? -1.209 1.249 21.746 1.00 78.88 95 LYS A O 1
ATOM 783 N N . LYS A 1 96 ? -1.614 -0.475 23.138 1.00 83.25 96 LYS A N 1
ATOM 784 C CA . LYS A 1 96 ? -0.453 -1.287 22.740 1.00 83.25 96 LYS A CA 1
ATOM 785 C C . LYS A 1 96 ? -0.592 -1.770 21.299 1.00 83.25 96 LYS A C 1
ATOM 787 O O . LYS A 1 96 ? 0.338 -1.607 20.519 1.00 83.25 96 LYS A O 1
ATOM 792 N N . VAL A 1 97 ? -1.768 -2.284 20.935 1.00 81.69 97 VAL A N 1
ATOM 793 C CA . VAL A 1 97 ? -2.056 -2.737 19.567 1.00 81.69 97 VAL A CA 1
ATOM 794 C C . VAL A 1 97 ? -2.010 -1.570 18.582 1.00 81.69 97 VAL A C 1
ATOM 796 O O . VAL A 1 97 ? -1.413 -1.705 17.520 1.00 81.69 97 VAL A O 1
ATOM 799 N N . LEU A 1 98 ? -2.559 -0.405 18.944 1.00 80.25 98 LEU A N 1
ATOM 800 C CA . LEU A 1 98 ? -2.490 0.795 18.106 1.00 80.25 98 LEU A CA 1
ATOM 801 C C . LEU A 1 98 ? -1.041 1.227 17.865 1.00 80.25 98 LEU A C 1
ATOM 803 O O . LEU A 1 98 ? -0.666 1.497 16.730 1.00 80.25 98 LEU A O 1
ATOM 807 N N . MET A 1 99 ? -0.225 1.263 18.920 1.00 83.94 99 MET A N 1
ATOM 808 C CA . MET A 1 99 ? 1.186 1.624 18.808 1.00 83.94 99 MET A CA 1
ATOM 809 C C . MET A 1 99 ? 1.956 0.610 17.954 1.00 83.94 99 MET A C 1
ATOM 811 O O . MET A 1 99 ? 2.703 1.014 17.070 1.00 83.94 99 MET A O 1
ATOM 815 N N . GLY A 1 100 ? 1.722 -0.691 18.152 1.00 85.31 100 GLY A N 1
ATOM 816 C CA . GLY A 1 100 ? 2.334 -1.747 17.342 1.00 85.31 100 GLY A CA 1
ATOM 817 C C . GLY A 1 100 ? 1.960 -1.652 15.861 1.00 85.31 100 GLY A C 1
ATOM 818 O O . GLY A 1 100 ? 2.840 -1.697 15.007 1.00 85.31 100 GLY A O 1
ATOM 819 N N . LEU A 1 101 ? 0.677 -1.443 15.548 1.00 82.88 101 LEU A N 1
ATOM 820 C CA . LEU A 1 101 ? 0.214 -1.261 14.169 1.00 82.88 101 LEU A CA 1
ATOM 821 C C . LEU A 1 101 ? 0.734 0.035 13.543 1.00 82.88 101 LEU A C 1
ATOM 823 O O . LEU A 1 101 ? 1.037 0.044 12.356 1.00 82.88 101 LEU A O 1
ATOM 827 N N . PHE A 1 102 ? 0.864 1.113 14.317 1.00 83.31 102 PHE A N 1
ATOM 828 C CA . PHE A 1 102 ? 1.432 2.369 13.834 1.00 83.31 102 PHE A CA 1
ATOM 829 C C . PHE A 1 102 ? 2.922 2.230 13.503 1.00 83.31 102 PHE A C 1
ATOM 831 O O . PHE A 1 102 ? 3.354 2.657 12.436 1.00 83.31 102 PHE A O 1
ATOM 838 N N . VAL A 1 103 ? 3.698 1.577 14.373 1.00 85.81 103 VAL A N 1
ATOM 839 C CA . VAL A 1 103 ? 5.116 1.286 14.112 1.00 85.81 103 VAL A CA 1
ATOM 840 C C . VAL A 1 103 ? 5.261 0.371 12.897 1.00 85.81 103 VAL A C 1
ATOM 842 O O . VAL A 1 103 ? 6.071 0.660 12.021 1.00 85.81 103 VAL A O 1
ATOM 845 N N . LEU A 1 104 ? 4.441 -0.681 12.794 1.00 84.00 104 LEU A N 1
ATOM 846 C CA . LEU A 1 104 ? 4.432 -1.573 11.634 1.00 84.00 104 LEU A CA 1
ATOM 847 C C . LEU A 1 104 ? 4.068 -0.822 10.347 1.00 84.00 104 LEU A C 1
ATOM 849 O O . LEU A 1 104 ? 4.704 -1.022 9.320 1.00 84.00 104 LEU A O 1
ATOM 853 N N . PHE A 1 105 ? 3.085 0.076 10.405 1.00 84.00 105 PHE A N 1
ATOM 854 C CA . PHE A 1 105 ? 2.696 0.926 9.285 1.00 84.00 105 PHE A CA 1
ATOM 855 C C . PHE A 1 105 ? 3.849 1.824 8.820 1.00 84.00 105 PHE A C 1
ATOM 857 O O . PHE A 1 105 ? 4.165 1.829 7.632 1.00 84.00 105 PHE A O 1
ATOM 864 N N . LEU A 1 106 ? 4.513 2.531 9.742 1.00 84.38 106 LEU A N 1
ATOM 865 C CA . LEU A 1 106 ? 5.676 3.364 9.419 1.00 84.38 106 LEU A CA 1
ATOM 866 C C . LEU A 1 106 ? 6.833 2.533 8.859 1.00 84.38 106 LEU A C 1
ATOM 868 O O . LEU A 1 106 ? 7.450 2.928 7.874 1.00 84.38 106 LEU A O 1
ATOM 872 N N . PHE A 1 107 ? 7.093 1.363 9.443 1.00 83.12 107 PHE A N 1
ATOM 873 C CA . PHE A 1 107 ? 8.111 0.435 8.961 1.00 83.12 107 PHE A CA 1
ATOM 874 C C . PHE A 1 107 ? 7.795 -0.076 7.551 1.00 83.12 107 PHE A C 1
ATOM 876 O O . PHE A 1 107 ? 8.676 -0.109 6.701 1.00 83.12 107 PHE A O 1
ATOM 883 N N . CYS A 1 108 ? 6.539 -0.413 7.254 1.00 84.19 108 CYS A N 1
ATOM 884 C CA . CYS A 1 108 ? 6.121 -0.839 5.920 1.00 84.19 108 CYS A CA 1
ATOM 885 C C . CYS A 1 108 ? 6.141 0.304 4.899 1.00 84.19 108 CYS A C 1
ATOM 887 O O . CYS A 1 108 ? 6.499 0.064 3.748 1.00 84.19 108 CYS A O 1
ATOM 889 N N . LEU A 1 109 ? 5.807 1.538 5.295 1.00 80.88 109 LEU A N 1
ATOM 890 C CA . LEU A 1 109 ? 6.014 2.716 4.449 1.00 80.88 109 LEU A CA 1
ATOM 891 C C . LEU A 1 109 ? 7.499 2.901 4.142 1.00 80.88 109 LEU A C 1
ATOM 893 O O . LEU A 1 109 ? 7.865 3.077 2.984 1.00 80.88 109 LEU A O 1
ATOM 897 N N . TRP A 1 110 ? 8.356 2.781 5.151 1.00 80.56 110 TRP A N 1
ATOM 898 C CA . TRP A 1 110 ? 9.801 2.860 4.983 1.00 80.56 110 TRP A CA 1
ATOM 899 C C . TRP A 1 110 ? 10.331 1.749 4.068 1.00 80.56 110 TRP A C 1
ATOM 901 O O . TRP A 1 110 ? 11.031 2.041 3.106 1.00 80.56 110 TRP A O 1
ATOM 911 N N . LEU A 1 111 ? 9.915 0.493 4.263 1.00 74.44 111 LEU A N 1
ATOM 912 C CA . LEU A 1 111 ? 10.253 -0.618 3.364 1.00 74.44 111 LEU A CA 1
ATOM 913 C C . LEU A 1 111 ? 9.729 -0.414 1.944 1.00 74.44 111 LEU A C 1
ATOM 915 O O . LEU A 1 111 ? 10.382 -0.838 0.998 1.00 74.44 111 LEU A O 1
ATOM 919 N N . SER A 1 112 ? 8.573 0.235 1.782 1.00 74.44 112 SER A N 1
ATOM 920 C CA . SER A 1 112 ? 8.061 0.583 0.457 1.00 74.44 112 SER A CA 1
ATOM 921 C C . SER A 1 112 ? 8.911 1.642 -0.240 1.00 74.44 112 SER A C 1
ATOM 923 O O . SER A 1 112 ? 8.798 1.789 -1.449 1.00 74.44 112 SER A O 1
ATOM 925 N N . ILE A 1 113 ? 9.768 2.357 0.489 1.00 69.81 113 ILE A N 1
ATOM 926 C CA . ILE A 1 113 ? 10.738 3.270 -0.107 1.00 69.81 113 ILE A CA 1
ATOM 927 C C . ILE A 1 113 ? 11.974 2.496 -0.568 1.00 69.81 113 ILE A C 1
ATOM 929 O O . ILE A 1 113 ? 12.507 2.856 -1.602 1.00 69.81 113 ILE A O 1
ATOM 933 N N . PHE A 1 114 ? 12.423 1.427 0.107 1.00 66.19 114 PHE A N 1
ATOM 934 C CA . PHE A 1 114 ? 13.643 0.713 -0.309 1.00 66.19 114 PHE A CA 1
ATOM 935 C C . PHE A 1 114 ? 13.498 -0.016 -1.650 1.00 66.19 114 PHE A C 1
ATOM 937 O O . PHE A 1 114 ? 12.472 -0.655 -1.905 1.00 66.19 114 PHE A O 1
ATOM 944 N N . PRO A 1 115 ? 14.551 0.001 -2.491 1.00 57.97 115 PRO A N 1
ATOM 945 C CA . PRO A 1 115 ? 14.551 -0.751 -3.733 1.00 57.97 115 PRO A CA 1
ATOM 946 C C . PRO A 1 115 ? 14.532 -2.247 -3.414 1.00 57.97 115 PRO A C 1
ATOM 948 O O . PRO A 1 115 ? 15.451 -2.794 -2.806 1.00 57.97 115 PRO A O 1
ATOM 951 N N . GLN A 1 116 ? 13.468 -2.921 -3.839 1.00 60.81 116 GLN A N 1
ATOM 952 C CA . GLN A 1 116 ? 13.416 -4.378 -3.855 1.00 60.81 116 GLN A CA 1
ATOM 953 C C . GLN A 1 116 ? 13.985 -4.840 -5.198 1.00 60.81 116 GLN A C 1
ATOM 955 O O . GLN A 1 116 ? 13.285 -4.861 -6.206 1.00 60.81 116 GLN A O 1
ATOM 960 N N . GLU A 1 117 ? 15.289 -5.097 -5.233 1.00 55.16 117 GLU A N 1
ATOM 961 C CA . GLU A 1 117 ? 16.030 -5.407 -6.461 1.00 55.16 117 GLU A CA 1
ATOM 962 C C . GLU A 1 117 ? 15.616 -6.765 -7.064 1.00 55.16 117 GLU A C 1
ATOM 964 O O . GLU A 1 117 ? 15.304 -7.715 -6.343 1.00 55.16 117 GLU A O 1
ATOM 969 N N . PHE A 1 118 ? 15.646 -6.867 -8.396 1.00 54.53 118 PHE A N 1
ATOM 970 C CA . PHE A 1 118 ? 15.331 -8.085 -9.153 1.00 54.53 118 PHE A CA 1
ATOM 971 C C . PHE A 1 118 ? 16.475 -8.449 -10.087 1.00 54.53 118 PHE A C 1
ATOM 973 O O . PHE A 1 118 ? 17.183 -7.570 -10.578 1.00 54.53 118 PHE A O 1
ATOM 980 N N . SER A 1 119 ? 16.564 -9.726 -10.461 1.00 49.19 119 SER A N 1
ATOM 981 C CA . SER A 1 119 ? 17.337 -10.114 -11.639 1.00 49.19 119 SER A CA 1
ATOM 982 C C . SER A 1 119 ? 16.612 -9.681 -12.919 1.00 49.19 119 SER A C 1
ATOM 984 O O . SER A 1 119 ? 15.583 -10.260 -13.273 1.00 49.19 119 SER A O 1
ATOM 986 N N . THR A 1 120 ? 17.139 -8.693 -13.639 1.00 47.00 120 THR A N 1
ATOM 987 C CA . THR A 1 120 ? 16.689 -8.389 -15.000 1.00 47.00 120 THR A CA 1
ATOM 988 C C . THR A 1 120 ? 17.545 -9.150 -16.007 1.00 47.00 120 THR A C 1
ATOM 990 O O . THR A 1 120 ? 18.741 -8.913 -16.157 1.00 47.00 120 THR A O 1
ATOM 993 N N . THR A 1 121 ? 16.917 -10.075 -16.724 1.00 44.59 121 THR A N 1
ATOM 994 C CA . THR A 1 121 ? 17.295 -10.375 -18.104 1.00 44.59 121 THR A CA 1
ATOM 995 C C . THR A 1 121 ? 16.774 -9.239 -18.966 1.00 44.59 121 THR A C 1
ATOM 997 O O . THR A 1 121 ? 15.635 -8.799 -18.801 1.00 44.59 121 THR A O 1
ATOM 1000 N N . THR A 1 122 ? 17.580 -8.723 -19.880 1.00 44.12 122 THR A N 1
ATOM 1001 C CA . THR A 1 122 ? 17.095 -7.836 -20.936 1.00 44.12 122 THR A CA 1
ATOM 1002 C C . THR A 1 122 ? 16.038 -8.590 -21.753 1.00 44.12 122 THR A C 1
ATOM 1004 O O . THR A 1 122 ? 16.358 -9.469 -22.545 1.00 44.12 122 THR A O 1
ATOM 1007 N N . GLY A 1 123 ? 14.760 -8.288 -21.499 1.00 47.56 123 GLY A N 1
ATOM 1008 C CA . GLY A 1 123 ? 13.606 -8.980 -22.080 1.00 47.56 123 GLY A CA 1
ATOM 1009 C C . GLY A 1 123 ? 13.028 -10.087 -21.187 1.00 47.56 123 GLY A C 1
ATOM 1010 O O . GLY A 1 123 ? 13.706 -10.636 -20.317 1.00 47.56 123 GLY A O 1
ATOM 1011 N N . ARG A 1 124 ? 11.745 -10.418 -21.409 1.00 53.50 124 ARG A N 1
ATOM 1012 C CA . ARG A 1 124 ? 10.977 -11.500 -20.747 1.00 53.50 124 ARG A CA 1
ATOM 1013 C C . ARG A 1 124 ? 11.515 -12.914 -21.091 1.00 53.50 124 ARG A C 1
ATOM 1015 O O . ARG A 1 124 ? 10.745 -13.791 -21.466 1.00 53.50 124 ARG A O 1
ATOM 1022 N N . GLY A 1 125 ? 12.828 -13.131 -21.023 1.00 39.94 125 GLY A N 1
ATOM 1023 C CA . GLY A 1 125 ? 13.511 -14.377 -21.372 1.00 39.94 125 GLY A CA 1
ATOM 1024 C C . GLY A 1 125 ? 14.083 -15.089 -20.147 1.00 39.94 125 GLY A C 1
ATOM 1025 O O . GLY A 1 125 ? 14.679 -14.465 -19.276 1.00 39.94 125 GLY A O 1
ATOM 1026 N N . PHE A 1 126 ? 13.904 -16.407 -20.089 1.00 48.28 126 PHE A N 1
ATOM 1027 C CA . PHE A 1 126 ? 14.433 -17.297 -19.056 1.00 48.28 126 PHE A CA 1
ATOM 1028 C C . PHE A 1 126 ? 15.970 -17.211 -18.928 1.00 48.28 126 PHE A C 1
ATOM 1030 O O . PHE A 1 126 ? 16.701 -17.912 -19.616 1.00 48.28 126 PHE A O 1
ATOM 1037 N N . GLY A 1 127 ? 16.455 -16.417 -17.970 1.00 49.94 127 GLY A N 1
ATOM 1038 C CA . GLY A 1 127 ? 17.655 -16.751 -17.196 1.00 49.94 127 GLY A CA 1
ATOM 1039 C C . GLY A 1 127 ? 19.037 -16.438 -17.787 1.00 49.94 127 GLY A C 1
ATOM 1040 O O . GLY A 1 127 ? 19.819 -17.350 -18.027 1.00 49.94 127 GLY A O 1
ATOM 1041 N N . ILE A 1 128 ? 19.428 -15.161 -17.820 1.00 38.72 128 ILE A N 1
ATOM 1042 C CA . ILE A 1 128 ? 20.838 -14.726 -17.822 1.00 38.72 128 ILE A CA 1
ATOM 1043 C C . ILE A 1 128 ? 21.009 -13.610 -16.776 1.00 38.72 128 ILE A C 1
ATOM 1045 O O . ILE A 1 128 ? 20.326 -12.590 -16.802 1.00 38.72 128 ILE A O 1
ATOM 1049 N N . LYS A 1 129 ? 21.864 -13.871 -15.781 1.00 42.16 129 LYS A N 1
ATOM 1050 C CA . LYS A 1 129 ? 21.868 -13.239 -14.451 1.00 42.16 129 LYS A CA 1
ATOM 1051 C C . LYS A 1 129 ? 22.811 -12.028 -14.361 1.00 42.16 129 LYS A C 1
ATOM 1053 O O . LYS A 1 129 ? 23.999 -12.161 -14.634 1.00 42.16 129 LYS A O 1
ATOM 1058 N N . ARG A 1 130 ? 22.332 -10.911 -13.799 1.00 38.12 130 ARG A N 1
ATOM 1059 C CA . ARG A 1 130 ? 23.123 -10.075 -12.871 1.00 38.12 130 ARG A CA 1
ATOM 1060 C C . ARG A 1 130 ? 22.623 -10.372 -11.454 1.00 38.12 130 ARG A C 1
ATOM 1062 O O . ARG A 1 130 ? 21.414 -10.419 -11.235 1.00 38.12 130 ARG A O 1
ATOM 1069 N N . SER A 1 131 ? 23.530 -10.691 -10.529 1.00 39.44 131 SER A N 1
ATOM 1070 C CA . SER A 1 131 ? 23.170 -11.204 -9.202 1.00 39.44 131 SER A CA 1
ATOM 1071 C C . SER A 1 131 ? 22.646 -10.097 -8.286 1.00 39.44 131 SER A C 1
ATOM 1073 O O . SER A 1 131 ? 23.434 -9.282 -7.820 1.00 39.44 131 SER A O 1
ATOM 1075 N N . PHE A 1 132 ? 21.346 -10.133 -7.987 1.00 46.12 132 PHE A N 1
ATOM 1076 C CA . PHE A 1 132 ? 20.699 -9.419 -6.880 1.00 46.12 132 PHE A CA 1
ATOM 1077 C C . PHE A 1 132 ? 19.538 -10.278 -6.331 1.00 46.12 132 PHE A C 1
ATOM 1079 O O . PHE A 1 132 ? 19.067 -11.198 -7.002 1.00 46.12 132 PHE A O 1
ATOM 1086 N N . HIS A 1 133 ? 19.146 -10.069 -5.071 1.00 45.91 133 HIS A N 1
ATOM 1087 C CA . HIS A 1 133 ? 18.616 -11.113 -4.176 1.00 45.91 133 HIS A CA 1
ATOM 1088 C C . HIS A 1 133 ? 17.134 -11.550 -4.301 1.00 45.91 133 HIS A C 1
ATOM 1090 O O . HIS A 1 133 ? 16.689 -12.254 -3.405 1.00 45.91 133 HIS A O 1
ATOM 1096 N N . ASN A 1 134 ? 16.366 -11.260 -5.366 1.00 56.81 134 ASN A N 1
ATOM 1097 C CA . ASN A 1 134 ? 14.967 -11.743 -5.463 1.00 56.81 134 ASN A CA 1
ATOM 1098 C C . ASN A 1 134 ? 14.453 -12.116 -6.871 1.00 56.81 134 ASN A C 1
ATOM 1100 O O . ASN A 1 134 ? 14.742 -11.451 -7.865 1.00 56.81 134 ASN A O 1
ATOM 1104 N N . ASN A 1 135 ? 13.621 -13.170 -6.932 1.00 70.75 135 ASN A N 1
ATOM 1105 C CA . ASN A 1 135 ? 12.811 -13.571 -8.099 1.00 70.75 135 ASN A CA 1
ATOM 1106 C C . ASN A 1 135 ? 11.538 -12.698 -8.189 1.00 70.75 135 ASN A C 1
ATOM 1108 O O . ASN A 1 135 ? 10.960 -12.342 -7.162 1.00 70.75 135 ASN A O 1
ATOM 1112 N N . THR A 1 136 ? 11.060 -12.407 -9.403 1.00 73.19 136 THR A N 1
ATOM 1113 C CA . THR A 1 136 ? 9.776 -11.747 -9.704 1.00 73.19 136 THR A CA 1
ATOM 1114 C C . THR A 1 136 ? 8.602 -12.189 -8.829 1.00 73.19 136 THR A C 1
ATOM 1116 O O . THR A 1 136 ? 7.853 -11.346 -8.338 1.00 73.19 136 THR A O 1
ATOM 1119 N N . VAL A 1 137 ? 8.444 -13.495 -8.603 1.00 76.69 137 VAL A N 1
ATOM 1120 C CA . VAL A 1 137 ? 7.359 -14.035 -7.766 1.00 76.69 137 VAL A CA 1
ATOM 1121 C C . VAL A 1 137 ? 7.495 -13.562 -6.320 1.00 76.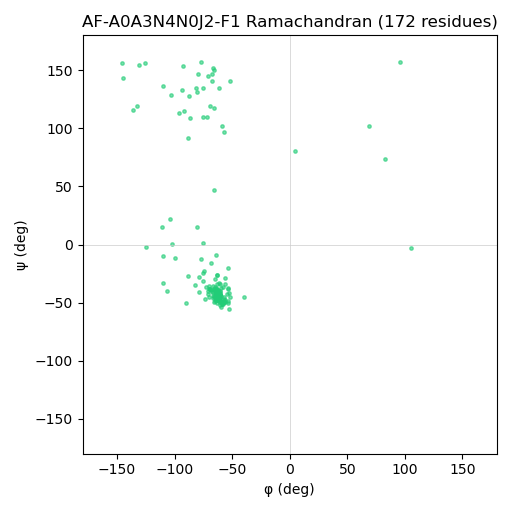69 137 VAL A C 1
ATOM 1123 O O . VAL A 1 137 ? 6.521 -13.111 -5.718 1.00 76.69 137 VAL A O 1
ATOM 1126 N N . PHE A 1 138 ? 8.711 -13.616 -5.774 1.00 75.69 138 PHE A N 1
ATOM 1127 C CA . PHE A 1 138 ? 8.982 -13.181 -4.409 1.00 75.69 138 PHE A CA 1
ATOM 1128 C C . PHE A 1 138 ? 8.778 -11.674 -4.248 1.00 75.69 138 PHE A C 1
ATOM 1130 O O . PHE A 1 138 ? 8.207 -11.236 -3.253 1.00 75.69 138 PHE A O 1
ATOM 1137 N N . PHE A 1 139 ? 9.174 -10.874 -5.239 1.00 77.31 139 PHE A N 1
ATOM 1138 C CA . PHE A 1 139 ? 8.878 -9.444 -5.221 1.00 77.31 139 PHE A CA 1
ATOM 1139 C C . PHE A 1 139 ? 7.376 -9.172 -5.164 1.00 77.31 139 PHE A C 1
ATOM 1141 O O . PHE A 1 139 ? 6.929 -8.409 -4.315 1.00 77.31 139 PHE A O 1
ATOM 1148 N N . LEU A 1 140 ? 6.590 -9.785 -6.057 1.00 80.06 140 LEU A N 1
ATOM 1149 C CA . LEU A 1 140 ? 5.148 -9.539 -6.102 1.00 80.06 140 LEU A CA 1
ATOM 1150 C C . LEU A 1 140 ? 4.494 -9.940 -4.781 1.00 80.06 140 LEU A C 1
ATOM 1152 O O . LEU A 1 140 ? 3.668 -9.197 -4.256 1.00 80.06 140 LEU A O 1
ATOM 1156 N N . PHE A 1 141 ? 4.925 -11.065 -4.209 1.00 84.50 141 PHE A N 1
ATOM 1157 C CA . PHE A 1 141 ? 4.508 -11.492 -2.881 1.00 84.50 141 PHE A CA 1
ATOM 1158 C C . PHE A 1 141 ? 4.836 -10.442 -1.806 1.00 84.50 141 PHE A C 1
ATOM 1160 O O . PHE A 1 141 ? 3.942 -10.013 -1.077 1.00 84.50 141 PHE A O 1
ATOM 1167 N N . MET A 1 142 ? 6.081 -9.961 -1.750 1.00 82.38 142 MET A N 1
ATOM 1168 C CA . MET A 1 142 ? 6.505 -8.940 -0.785 1.00 82.38 142 MET A CA 1
ATOM 1169 C C . MET A 1 142 ? 5.747 -7.623 -0.945 1.00 82.38 142 MET A C 1
ATOM 1171 O O . MET A 1 142 ? 5.324 -7.037 0.053 1.00 82.38 142 MET A O 1
ATOM 1175 N N . ILE A 1 143 ? 5.529 -7.172 -2.183 1.00 84.31 143 ILE A N 1
ATOM 1176 C CA . ILE A 1 143 ? 4.726 -5.985 -2.474 1.00 84.31 143 ILE A CA 1
ATOM 1177 C C . ILE A 1 143 ? 3.316 -6.170 -1.928 1.00 84.31 143 ILE A C 1
ATOM 1179 O O . ILE A 1 143 ? 2.866 -5.318 -1.164 1.00 84.31 143 ILE A O 1
ATOM 1183 N N . ILE A 1 144 ? 2.647 -7.282 -2.244 1.00 87.56 144 ILE A N 1
ATOM 1184 C CA . ILE A 1 144 ? 1.295 -7.575 -1.749 1.00 87.56 144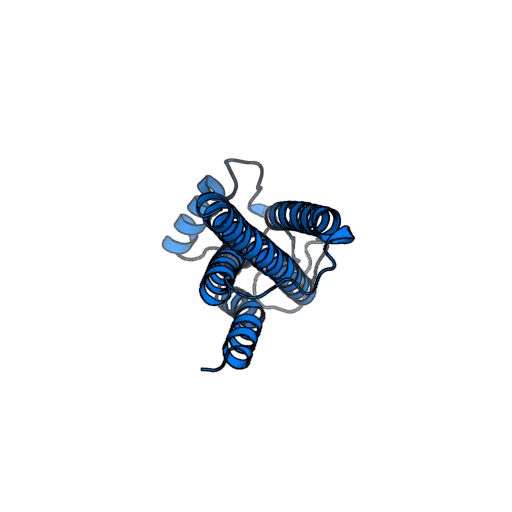 ILE A CA 1
ATOM 1185 C C . ILE A 1 144 ? 1.268 -7.537 -0.215 1.00 87.56 144 ILE A C 1
ATOM 1187 O O . ILE A 1 144 ? 0.441 -6.825 0.356 1.00 87.56 144 ILE A O 1
ATOM 1191 N N . CYS A 1 145 ? 2.199 -8.214 0.465 1.00 87.06 145 CYS A N 1
ATOM 1192 C CA . CYS A 1 145 ? 2.285 -8.210 1.929 1.00 87.06 145 CYS A CA 1
ATOM 1193 C C . CYS A 1 145 ? 2.446 -6.795 2.507 1.00 87.06 145 CYS A C 1
ATOM 1195 O O . CYS A 1 145 ? 1.701 -6.409 3.412 1.00 87.06 145 CYS A O 1
ATOM 1197 N N . ILE A 1 146 ? 3.372 -5.999 1.961 1.00 85.88 146 ILE A N 1
ATOM 1198 C CA . ILE A 1 146 ? 3.600 -4.612 2.390 1.00 85.88 146 ILE A CA 1
ATOM 1199 C C . ILE A 1 146 ? 2.337 -3.770 2.175 1.00 85.88 146 ILE A C 1
ATOM 1201 O O . ILE A 1 146 ? 1.958 -3.000 3.058 1.00 85.88 146 ILE A O 1
ATOM 1205 N N . LYS A 1 147 ? 1.636 -3.925 1.044 1.00 88.12 147 LYS A N 1
ATOM 1206 C CA . LYS A 1 147 ? 0.402 -3.164 0.779 1.00 88.12 147 LYS A CA 1
ATOM 1207 C C . LYS A 1 147 ? -0.738 -3.556 1.694 1.00 88.12 147 LYS A C 1
ATOM 1209 O O . LYS A 1 147 ? -1.453 -2.670 2.154 1.00 88.12 147 LYS A O 1
ATOM 1214 N N . PHE A 1 148 ? -0.886 -4.839 2.005 1.00 88.62 148 PHE A N 1
ATOM 1215 C CA . PHE A 1 148 ? -1.862 -5.288 2.992 1.00 88.62 148 PHE A CA 1
ATOM 1216 C C . PHE A 1 148 ? -1.596 -4.679 4.368 1.00 88.62 148 PHE A C 1
ATOM 1218 O O . PHE A 1 148 ? -2.535 -4.218 5.023 1.00 88.62 148 PHE A O 1
ATOM 1225 N N . ALA A 1 149 ? -0.331 -4.620 4.788 1.00 88.00 149 ALA A N 1
ATOM 1226 C CA . ALA A 1 149 ? 0.054 -3.987 6.044 1.00 88.00 149 ALA A CA 1
ATOM 1227 C C . ALA A 1 149 ? -0.239 -2.475 6.040 1.00 88.00 149 ALA A C 1
ATOM 1229 O O . ALA A 1 149 ? -0.836 -1.969 6.990 1.00 88.00 149 ALA A O 1
ATOM 1230 N N . ILE A 1 150 ? 0.094 -1.769 4.951 1.00 88.12 150 ILE A N 1
ATOM 1231 C CA . ILE A 1 150 ? -0.208 -0.338 4.774 1.00 88.12 150 ILE A CA 1
ATOM 1232 C C . ILE A 1 150 ? -1.721 -0.091 4.819 1.00 88.12 150 ILE A C 1
ATOM 1234 O O . ILE A 1 150 ? -2.181 0.722 5.620 1.00 88.12 150 ILE A O 1
ATOM 1238 N N . TYR A 1 151 ?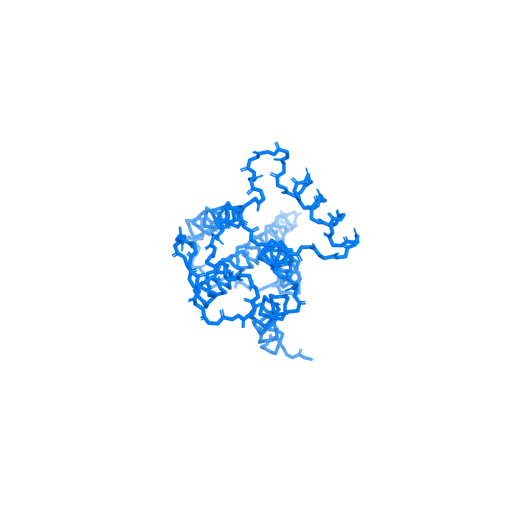 -2.500 -0.820 4.013 1.00 89.62 151 TYR A N 1
ATOM 1239 C CA . TYR A 1 151 ? -3.963 -0.737 3.983 1.00 89.62 151 TYR A CA 1
ATOM 1240 C C . TYR A 1 151 ? -4.557 -0.941 5.381 1.00 89.62 151 TYR A C 1
ATOM 1242 O O . TYR A 1 151 ? -5.333 -0.113 5.858 1.00 89.62 151 TYR A O 1
ATOM 1250 N N . THR A 1 152 ? -4.142 -2.005 6.071 1.00 85.69 152 THR A N 1
ATOM 1251 C CA . THR A 1 152 ? -4.622 -2.328 7.419 1.00 85.69 152 THR A CA 1
ATOM 1252 C C . THR A 1 152 ? -4.268 -1.217 8.406 1.00 85.69 152 THR A C 1
ATOM 1254 O O . THR A 1 152 ? -5.133 -0.768 9.156 1.00 85.69 152 THR A O 1
ATOM 1257 N N . GLY A 1 153 ? -3.033 -0.708 8.368 1.00 86.75 153 GLY A N 1
ATOM 1258 C CA . GLY A 1 153 ? -2.598 0.419 9.194 1.00 86.75 153 GLY A CA 1
ATOM 1259 C C . GLY A 1 153 ? -3.478 1.658 9.007 1.00 86.75 153 GLY A C 1
ATOM 1260 O O . GLY A 1 153 ? -3.973 2.215 9.988 1.00 86.75 153 GLY A O 1
ATOM 1261 N N . VAL A 1 154 ? -3.757 2.041 7.757 1.00 88.19 154 VAL A N 1
ATOM 1262 C CA . VAL A 1 154 ? -4.625 3.188 7.432 1.00 88.19 154 VAL A CA 1
ATOM 1263 C C . VAL A 1 154 ? -6.058 2.969 7.918 1.00 88.19 154 VAL A C 1
ATOM 1265 O O . VAL A 1 154 ? -6.634 3.872 8.525 1.00 88.19 154 VAL A O 1
ATOM 1268 N N . VAL A 1 155 ? -6.627 1.776 7.712 1.00 86.94 155 VAL A N 1
ATOM 1269 C CA . VAL A 1 155 ? -7.976 1.439 8.199 1.00 86.94 155 VAL A CA 1
ATOM 1270 C C . VAL A 1 155 ? -8.068 1.610 9.713 1.00 86.94 155 VAL A C 1
ATOM 1272 O O . VAL A 1 15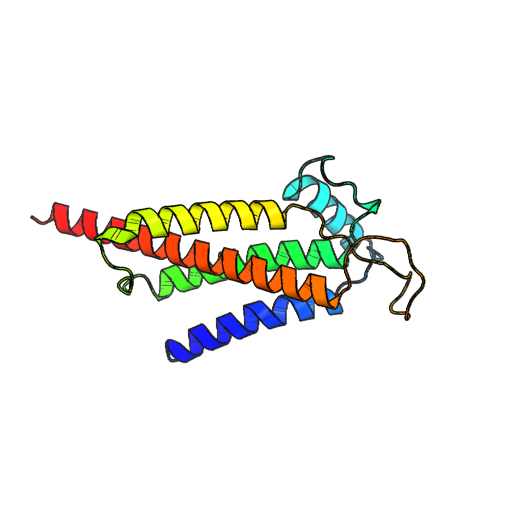5 ? -8.980 2.276 10.210 1.00 86.94 155 VAL A O 1
ATOM 1275 N N . PHE A 1 156 ? -7.109 1.047 10.449 1.00 81.81 156 PHE A N 1
ATOM 1276 C CA . PHE A 1 156 ? -7.100 1.099 11.908 1.00 81.81 156 PHE A CA 1
ATOM 1277 C C . PHE A 1 156 ? -6.953 2.528 12.442 1.00 81.81 156 PHE A C 1
ATOM 1279 O O . PHE A 1 156 ? -7.680 2.902 13.370 1.00 81.81 156 PHE A O 1
ATOM 1286 N N . LEU A 1 157 ? -6.064 3.333 11.849 1.00 85.25 157 LEU A N 1
ATOM 1287 C CA . LEU A 1 157 ? -5.869 4.740 12.211 1.00 85.25 157 LEU A CA 1
ATOM 1288 C C . LEU A 1 157 ? -7.105 5.590 11.894 1.00 85.25 157 LEU A C 1
ATOM 1290 O O . LEU A 1 157 ? -7.551 6.371 12.735 1.00 85.25 157 LEU A O 1
ATOM 1294 N N . GLY A 1 158 ? -7.700 5.405 10.714 1.00 85.06 158 GLY A N 1
ATOM 1295 C CA . GLY A 1 158 ? -8.897 6.132 10.301 1.00 85.06 158 GLY A CA 1
ATOM 1296 C C . GLY A 1 158 ? -10.095 5.832 11.203 1.00 85.06 158 GLY A C 1
ATOM 1297 O O . GLY A 1 158 ? -10.758 6.749 11.688 1.00 85.06 158 GLY A O 1
ATOM 1298 N N . GLN A 1 159 ? -10.338 4.557 11.519 1.00 82.00 159 GLN A N 1
ATOM 1299 C CA . GLN A 1 159 ? -11.382 4.173 12.475 1.00 82.00 159 GLN A CA 1
ATOM 1300 C C . GLN A 1 159 ? -11.140 4.775 13.869 1.00 82.00 159 GLN A C 1
ATOM 1302 O O . GLN A 1 159 ? -12.097 5.159 14.549 1.00 82.00 159 GLN A O 1
ATOM 1307 N N . PHE A 1 160 ? -9.875 4.919 14.280 1.00 78.25 160 PHE A N 1
ATOM 1308 C CA . PHE A 1 160 ? -9.524 5.439 15.605 1.00 78.25 160 PHE A CA 1
ATOM 1309 C C . PHE A 1 160 ? -9.863 6.917 15.683 1.00 78.25 160 PHE A C 1
ATOM 1311 O O . PHE A 1 160 ? -10.510 7.371 16.629 1.00 78.25 160 PHE A O 1
ATOM 1318 N N . PHE A 1 161 ? -9.487 7.645 14.636 1.00 82.44 161 PHE A N 1
ATOM 1319 C CA . PHE A 1 161 ? -9.792 9.053 14.471 1.00 82.44 161 PHE A CA 1
ATOM 1320 C C . PHE A 1 161 ? -11.306 9.319 14.504 1.00 82.44 161 PHE A C 1
ATOM 1322 O O . PHE A 1 161 ? -11.774 10.140 15.298 1.00 82.44 161 PHE A O 1
ATOM 1329 N N . PHE A 1 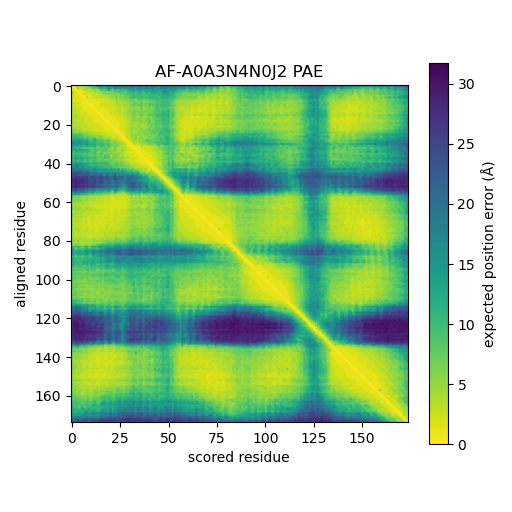162 ? -12.102 8.569 13.731 1.00 80.38 162 PHE A N 1
ATOM 1330 C CA . PHE A 1 162 ? -13.560 8.745 13.701 1.00 80.38 162 PHE A CA 1
ATOM 1331 C C . PHE A 1 162 ? -14.236 8.429 15.042 1.00 80.38 162 PHE A C 1
ATOM 1333 O O . PHE A 1 162 ? -15.144 9.152 15.466 1.00 80.38 162 PHE A O 1
ATOM 1340 N N . GLN A 1 163 ? -13.783 7.394 15.753 1.00 73.94 163 GLN A N 1
ATOM 1341 C CA . GLN A 1 163 ? -14.303 7.093 17.087 1.00 73.94 163 GLN A CA 1
ATOM 1342 C C . GLN A 1 163 ? -13.883 8.138 18.127 1.00 73.94 163 GLN A C 1
ATOM 1344 O O . GLN A 1 163 ? -14.706 8.512 18.964 1.00 73.94 163 GLN A O 1
ATOM 1349 N N . GLY A 1 164 ? -12.650 8.648 18.063 1.00 71.50 164 GLY A N 1
ATOM 1350 C CA . GLY A 1 164 ? -12.178 9.736 18.923 1.00 71.50 164 GLY A CA 1
ATOM 1351 C C . GLY A 1 164 ? -13.055 10.985 18.799 1.00 71.50 164 GLY A C 1
ATOM 1352 O O . GLY A 1 164 ? -13.511 11.527 19.807 1.00 71.50 164 GLY A O 1
ATOM 1353 N N . ILE A 1 165 ? -13.403 11.372 17.567 1.00 75.31 165 ILE A N 1
ATOM 1354 C CA . ILE A 1 165 ? -14.339 12.476 17.297 1.00 75.31 165 ILE A CA 1
ATOM 1355 C C . ILE A 1 165 ? -15.712 12.208 17.923 1.00 75.31 165 ILE A C 1
ATOM 1357 O O . ILE A 1 165 ? -16.299 13.096 18.544 1.00 75.31 165 ILE A O 1
ATOM 1361 N N . ARG A 1 166 ? -16.240 10.984 17.792 1.00 71.62 166 ARG A N 1
ATOM 1362 C CA . ARG A 1 166 ? -17.535 10.611 18.381 1.00 71.62 166 ARG A CA 1
ATOM 1363 C C . ARG A 1 166 ? -17.522 10.720 19.908 1.00 71.62 166 ARG A C 1
ATOM 1365 O O . ARG A 1 166 ? -18.477 11.233 20.483 1.00 71.62 166 ARG A O 1
ATOM 1372 N N . TRP A 1 167 ? -16.448 10.277 20.558 1.00 65.31 167 TRP A N 1
ATOM 1373 C CA . TRP A 1 167 ? -16.278 10.382 22.011 1.00 65.31 167 TRP A CA 1
ATOM 1374 C C . TRP A 1 167 ? -16.221 11.833 22.495 1.00 65.31 167 TRP A C 1
ATOM 1376 O O . TRP A 1 167 ? -16.870 12.171 23.485 1.00 65.31 167 TRP A O 1
ATOM 1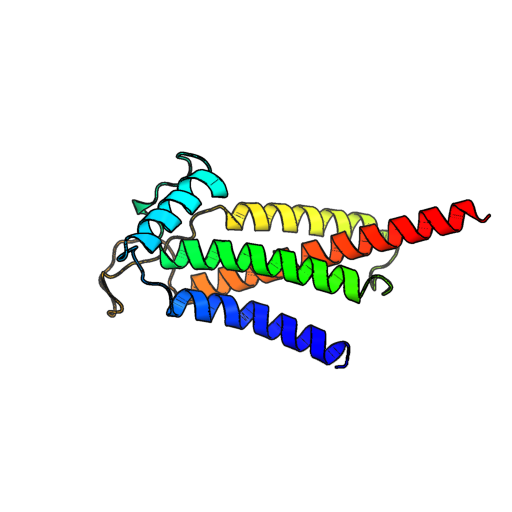386 N N . LEU A 1 168 ? -15.491 12.697 21.784 1.00 68.50 168 LEU A N 1
ATOM 1387 C CA . LEU A 1 168 ? -15.430 14.130 22.087 1.00 68.50 168 LEU A CA 1
ATOM 1388 C C . LEU A 1 168 ? -16.799 14.803 21.942 1.00 68.50 168 LEU A C 1
ATOM 1390 O O . LEU A 1 168 ? -17.176 15.604 22.794 1.00 68.50 168 LEU A O 1
ATOM 1394 N N . LYS A 1 169 ? -17.575 14.438 20.911 1.00 69.75 169 LYS A N 1
ATOM 1395 C CA . LYS A 1 169 ? -18.951 14.929 20.749 1.00 69.75 169 LYS A CA 1
ATOM 1396 C C . LYS A 1 169 ? -19.850 14.485 21.903 1.00 69.75 169 LYS A C 1
ATOM 1398 O O . LYS A 1 169 ? -20.538 15.320 22.465 1.00 69.75 169 LYS A O 1
ATOM 1403 N N . LEU A 1 170 ? -19.806 13.215 22.308 1.00 65.75 170 LEU A N 1
ATOM 1404 C CA . LEU A 1 170 ? -20.640 12.695 23.403 1.00 65.75 170 LEU A CA 1
ATOM 1405 C C . LEU A 1 170 ? -20.317 13.315 24.772 1.00 65.75 170 LEU A C 1
ATOM 1407 O O . LEU A 1 170 ? -21.213 13.442 25.598 1.00 65.75 170 LEU A O 1
ATOM 1411 N N . LYS A 1 171 ? -19.064 13.722 25.016 1.00 63.78 171 LYS A N 1
ATOM 1412 C CA . LYS A 1 171 ? -18.675 14.445 26.239 1.00 63.78 171 LYS A CA 1
ATOM 1413 C C . LYS A 1 171 ? -19.129 15.906 26.272 1.00 63.78 171 LYS A C 1
ATOM 1415 O O . LYS A 1 171 ? -19.221 16.448 27.358 1.00 63.78 171 LYS A O 1
ATOM 1420 N N . LYS A 1 172 ? -19.395 16.538 25.124 1.00 60.16 172 LYS A N 1
ATOM 1421 C CA . LYS A 1 172 ? -19.912 17.920 25.062 1.00 60.16 172 LYS A CA 1
ATOM 1422 C C . LYS A 1 172 ? -21.410 18.035 25.379 1.00 60.16 172 LYS A C 1
ATOM 1424 O O . LYS A 1 172 ? -21.888 19.146 25.553 1.00 60.16 172 LYS A O 1
ATOM 1429 N N . PHE A 1 173 ? -22.134 16.915 25.415 1.00 53.16 173 PHE A N 1
ATOM 1430 C CA . PHE A 1 173 ? -23.577 16.852 25.692 1.00 53.16 173 PHE A CA 1
ATOM 1431 C C . PHE A 1 173 ? -23.901 16.206 27.053 1.00 53.16 173 PHE A C 1
ATOM 1433 O O . PHE A 1 173 ? -25.035 15.794 27.284 1.00 53.16 173 PHE A O 1
ATOM 1440 N N . LYS A 1 174 ? -22.903 16.080 27.932 1.00 47.50 174 LYS A N 1
ATOM 1441 C CA . LYS A 1 174 ? -23.052 15.716 29.344 1.00 47.50 174 LYS A CA 1
ATOM 1442 C C . LYS A 1 174 ? -22.495 16.843 30.191 1.00 47.50 174 LYS A C 1
ATOM 1444 O O . LYS A 1 174 ? -23.051 17.038 31.287 1.00 47.50 174 LYS A O 1
#

Foldseek 3Di:
DDPVVLVVVLLCCLQVVLVVLLVPDDQAQDDPVLVVVVCCCVPPVQHPDPDDCVFATSSLSRSLVVSLVSLLVSLLVLCVVVLPDDDPDDPVCLVVVLVVLLVLLVVLVVVSNDGPGEFDDPDPDPDDGDDDDDYPVVSSVSSSVSSVSNSVSSNSVSSVVSVVVVVVVVVVVD

Secondary structure (DSSP, 8-state):
--HHHHHHHHHHHHHHHHHHHHHHS-SS--SHHHHHHHHHIIIIITTTTSS-GGGS-HHHHHHHHHHHHHHHHHHHHHHHHTTTPPPSS-TTTHHHHHHHHHHHHHHHHHHHHS-------SSS-S------S--HHHHHHHHHHHHHHHHHHHHHHHHHHHHHHHHHHHHTT-